Protein AF-A0A356WXP1-F1 (afdb_monomer)

Solvent-accessible surface area (backbone atoms only — not comparable to full-atom values): 8757 Å² total; per-residue (Å²): 135,80,77,77,75,67,49,32,39,35,27,40,38,40,47,76,66,36,45,58,51,37,28,63,45,23,76,71,61,26,50,26,34,27,24,36,74,53,76,85,53,34,61,65,34,44,76,42,59,19,46,60,38,77,50,69,79,74,59,97,43,75,89,72,69,75,75,84,91,39,56,25,36,38,38,48,53,75,55,67,65,74,72,53,23,71,46,32,24,58,39,30,34,51,51,17,62,71,48,47,84,47,90,43,51,44,35,36,58,50,49,53,70,57,48,66,86,72,75,83,90,82,58,75,83,73,44,72,64,33,56,86,43,89,52,43,62,29,6,18,48,14,26,24,37,75,47,32,74,83,47,45,74,43,61,48,80,134

Secondary structure (DSSP, 8-state):
-------EEEEES-SHHHHHHHHHHHTTT-EEEEEES-GGGHHHHHHTTEEEEE--SS-SSGGG------SEEEE-----STHHHHHHHHHHHHHHHHHTTSS-EEEEEEEGGGGTT--S---GGGS---TT-SSHHHHHHHHHHTT-TT-EEEEE--

Foldseek 3Di:
DDPPPQFEEEEEQCPDVNLVVQLVSVVVVHAAEYEDQDPVCQVVCVVSVHHYDHDDPPDPDLVVDDDDAGQEYEHPDDCDDDPSVQCLLVRLLSVLVNCLPHNHAAEYEAAPCLLPPDDDDDDPVSHAQDLPDPRSRSNSSVSNCVRVVRYHYDHDYD

Radius of gyration: 15.98 Å; Cα contacts (8 Å, |Δi|>4): 290; chains: 1; bounding box: 46×32×44 Å

Nearest PDB structures (foldseek):
  3ius-assembly1_A  TM=7.133E-01  e=7.408E-07  Ruegeria pomeroyi DSS-3
  3ius-assembly2_B  TM=6.802E-01  e=1.335E-06  Ruegeria pomeroyi DSS-3
  4lk3-assembly1_E  TM=7.442E-01  e=1.929E-04  Homo sapiens
  4m55-assembly1_D  TM=7.472E-01  e=8.140E-04  Homo sapiens
  4m55-assembly1_E  TM=7.188E-01  e=6.190E-03  Homo sapiens

pLDDT: mean 92.81, std 10.07, range [35.94, 98.69]

Sequence (158 aa):
MNSAKNGSLLIIGCGWLGKKLGQIVAEKNVTVFGTTRTSSNFSELSDHNIKPVKLELPASSLSEIRLPETDSVLISISPGRGDDRSTYPLIMGQLAQVLAERNTQVIMYSSTSVYGNAKGEVTENDATPDPENSNAIVAAEGALRKHVPDAVILRLSG

Structure (mmCIF, N/CA/C/O backbone):
data_AF-A0A356WXP1-F1
#
_entry.id   AF-A0A356WXP1-F1
#
loop_
_atom_site.group_PDB
_atom_site.id
_atom_site.type_symbol
_atom_site.label_atom_id
_atom_site.label_alt_id
_atom_site.label_comp_id
_atom_site.label_asym_id
_atom_site.label_entity_id
_atom_site.label_seq_id
_atom_site.pdbx_PDB_ins_code
_atom_site.Cartn_x
_atom_site.Cartn_y
_atom_site.Cartn_z
_atom_site.occupancy
_atom_site.B_iso_or_equiv
_atom_site.auth_seq_id
_atom_site.auth_comp_id
_atom_site.auth_asym_id
_atom_site.auth_atom_id
_atom_site.pdbx_PDB_model_num
ATOM 1 N N . MET A 1 1 ? -31.808 -14.324 9.445 1.00 35.94 1 MET A N 1
ATOM 2 C CA . MET A 1 1 ? -31.393 -12.982 9.907 1.00 35.94 1 MET A CA 1
ATOM 3 C C . MET A 1 1 ? -29.895 -12.853 9.666 1.00 35.94 1 MET A C 1
ATOM 5 O O . MET A 1 1 ? -29.117 -13.219 10.532 1.00 35.94 1 MET A O 1
ATOM 9 N N . ASN A 1 2 ? -29.484 -12.422 8.471 1.00 37.91 2 ASN A N 1
ATOM 10 C CA . ASN A 1 2 ? -28.081 -12.094 8.217 1.00 37.91 2 ASN A CA 1
ATOM 11 C C . ASN A 1 2 ? -27.896 -10.638 8.621 1.00 37.91 2 ASN A C 1
ATOM 13 O O . ASN A 1 2 ? -28.272 -9.741 7.872 1.00 37.91 2 ASN A O 1
ATOM 17 N N . SER A 1 3 ? -27.374 -10.403 9.823 1.00 44.91 3 SER A N 1
ATOM 18 C CA . SER A 1 3 ? -26.790 -9.100 10.125 1.00 44.91 3 SER A CA 1
ATOM 19 C C . SER A 1 3 ? -25.660 -8.916 9.118 1.00 44.91 3 SER A C 1
ATOM 21 O O . SER A 1 3 ? -24.684 -9.665 9.166 1.00 44.91 3 SER A O 1
ATOM 23 N N . ALA A 1 4 ? -25.829 -8.019 8.143 1.00 55.25 4 ALA A N 1
ATOM 24 C CA . ALA A 1 4 ? -24.762 -7.681 7.214 1.00 55.25 4 ALA A CA 1
ATOM 25 C C . ALA A 1 4 ? -23.562 -7.265 8.067 1.00 55.25 4 ALA A C 1
ATOM 27 O O . ALA A 1 4 ? -23.652 -6.328 8.859 1.00 55.25 4 ALA A O 1
ATOM 28 N N . LYS A 1 5 ? -22.479 -8.039 8.010 1.00 58.53 5 LYS A N 1
ATOM 29 C CA . LYS A 1 5 ? -21.247 -7.702 8.715 1.00 58.53 5 LYS A CA 1
ATOM 30 C C . LYS A 1 5 ? -20.805 -6.356 8.135 1.00 58.53 5 LYS A C 1
ATOM 32 O O . LYS A 1 5 ? -20.519 -6.288 6.941 1.00 58.53 5 LYS A O 1
ATOM 37 N N . ASN A 1 6 ? -20.826 -5.284 8.928 1.00 79.56 6 ASN A N 1
ATOM 38 C CA . ASN A 1 6 ? -20.286 -4.002 8.480 1.00 79.56 6 ASN A CA 1
ATOM 39 C C . ASN A 1 6 ? -18.790 -4.217 8.238 1.00 79.56 6 ASN A C 1
ATOM 41 O O . ASN A 1 6 ? -18.046 -4.456 9.188 1.00 79.56 6 ASN A O 1
ATOM 45 N N . GLY A 1 7 ? -18.381 -4.224 6.969 1.00 93.06 7 GLY A N 1
ATOM 46 C CA . GLY A 1 7 ? -16.996 -4.484 6.589 1.00 93.06 7 GLY A CA 1
ATOM 47 C C . GLY A 1 7 ? -16.047 -3.400 7.099 1.00 93.06 7 GLY A C 1
ATOM 48 O O . GLY A 1 7 ? -16.465 -2.326 7.549 1.00 93.06 7 GLY A O 1
ATOM 49 N N . SER A 1 8 ? -14.752 -3.666 6.984 1.00 97.88 8 SER A N 1
ATOM 50 C CA . SER A 1 8 ? -13.698 -2.716 7.320 1.00 97.88 8 SER A CA 1
ATOM 51 C C . SER A 1 8 ? -12.639 -2.621 6.223 1.00 97.88 8 SER A C 1
ATOM 53 O O . SER A 1 8 ? -12.207 -3.628 5.663 1.00 97.88 8 SER A O 1
ATOM 55 N N . LEU A 1 9 ? -12.222 -1.391 5.922 1.00 98.31 9 LEU A N 1
ATOM 56 C CA . LEU A 1 9 ? -11.229 -1.071 4.901 1.00 98.31 9 LEU A CA 1
ATOM 57 C C . LEU A 1 9 ? -10.111 -0.230 5.514 1.00 98.31 9 LEU A C 1
ATOM 59 O O . LEU A 1 9 ? -10.368 0.825 6.089 1.00 98.31 9 LEU A O 1
ATOM 63 N N . LEU A 1 10 ? -8.866 -0.654 5.331 1.00 98.62 10 LEU A N 1
ATOM 64 C CA . LEU A 1 10 ? -7.690 0.172 5.580 1.00 98.62 10 LEU A CA 1
ATOM 65 C C . LEU A 1 10 ? -7.149 0.721 4.259 1.00 98.62 10 LEU A C 1
ATOM 67 O O . LEU A 1 10 ? -6.811 -0.044 3.364 1.00 98.62 10 LEU A O 1
ATOM 71 N N . ILE A 1 11 ? -7.000 2.037 4.153 1.00 98.50 11 ILE A N 1
ATOM 72 C CA . ILE A 1 11 ? -6.368 2.709 3.015 1.00 98.50 11 ILE A CA 1
ATOM 73 C C . ILE A 1 11 ? -4.964 3.154 3.426 1.00 98.50 11 ILE A C 1
ATOM 75 O O . ILE A 1 11 ? -4.801 4.093 4.208 1.00 98.50 11 ILE A O 1
ATOM 79 N N . ILE A 1 12 ? -3.940 2.497 2.887 1.00 98.06 12 ILE A N 1
ATOM 80 C CA . ILE A 1 12 ? -2.538 2.846 3.116 1.00 98.06 12 ILE A CA 1
ATOM 81 C C . ILE A 1 12 ? -2.113 3.893 2.082 1.00 98.06 12 ILE A C 1
ATOM 83 O O . ILE A 1 12 ? -2.179 3.646 0.882 1.00 98.06 12 ILE A O 1
ATOM 87 N N . GLY A 1 13 ? -1.673 5.066 2.540 1.00 95.12 13 GLY A N 1
ATOM 88 C CA . GLY A 1 13 ? -1.421 6.222 1.680 1.00 95.12 13 GLY A CA 1
ATOM 89 C C . GLY A 1 13 ? -2.720 6.939 1.318 1.00 95.12 13 GLY A C 1
ATOM 90 O O . GLY A 1 13 ? -3.039 7.089 0.140 1.00 95.12 13 GLY A O 1
ATOM 91 N N . CYS A 1 14 ? -3.486 7.377 2.323 1.00 95.75 14 CYS A N 1
ATOM 92 C CA . CYS A 1 14 ? -4.794 8.016 2.147 1.00 95.75 14 CYS A CA 1
ATOM 93 C C . CYS A 1 14 ? -4.667 9.474 1.649 1.00 95.75 14 CYS A C 1
ATOM 95 O O . CYS A 1 14 ? -5.008 10.436 2.334 1.00 95.75 14 CYS A O 1
ATOM 97 N N . GLY A 1 15 ? -4.103 9.636 0.448 1.00 92.06 15 GLY A N 1
ATOM 98 C CA . GLY A 1 15 ? -3.988 10.905 -0.268 1.00 92.06 15 GLY A CA 1
ATOM 99 C C . GLY A 1 15 ? -5.285 11.282 -0.988 1.00 92.06 15 GLY A C 1
ATOM 100 O O . GLY A 1 15 ? -6.375 10.933 -0.554 1.00 92.06 15 GLY A O 1
ATOM 101 N N . TRP A 1 16 ? -5.190 11.988 -2.115 1.00 91.38 16 TRP A N 1
ATOM 102 C CA . TRP A 1 16 ? -6.368 12.472 -2.852 1.00 91.38 16 TRP A CA 1
ATOM 103 C C . TRP A 1 16 ? -7.347 11.356 -3.263 1.00 91.38 16 TRP A C 1
ATOM 105 O O . TRP A 1 16 ? -8.537 11.446 -2.967 1.00 91.38 16 TRP A O 1
ATOM 115 N N . LEU A 1 17 ? -6.848 10.291 -3.904 1.00 91.31 17 LEU A N 1
ATOM 116 C CA . LEU A 1 17 ? -7.682 9.169 -4.352 1.00 91.31 17 LEU A CA 1
ATOM 117 C C . LEU A 1 17 ? -8.221 8.370 -3.161 1.00 91.31 17 LEU A C 1
ATOM 119 O O . LEU A 1 17 ? -9.418 8.100 -3.089 1.00 91.31 17 LEU A O 1
ATOM 123 N N . GLY A 1 18 ? -7.341 8.058 -2.206 1.00 94.31 18 GLY A N 1
ATOM 124 C CA . GLY A 1 18 ? -7.700 7.351 -0.980 1.00 94.31 18 GLY A CA 1
ATOM 125 C C . GLY A 1 18 ? -8.791 8.063 -0.179 1.00 94.31 18 GLY A C 1
ATOM 126 O O . GLY A 1 18 ? -9.742 7.413 0.237 1.00 94.31 18 GLY A O 1
ATOM 127 N N . LYS A 1 19 ? -8.721 9.394 -0.040 1.00 95.56 19 LYS A N 1
ATOM 128 C CA . LYS A 1 19 ? -9.759 10.196 0.630 1.00 95.56 19 LYS A CA 1
ATOM 129 C C . LYS A 1 19 ? -11.102 10.117 -0.085 1.00 95.56 19 LYS A C 1
ATOM 131 O O . LYS A 1 19 ? -12.110 9.835 0.555 1.00 95.56 19 LYS A O 1
ATOM 136 N N . LYS A 1 20 ? -11.118 10.299 -1.412 1.00 95.50 20 LYS A N 1
ATOM 137 C CA . LYS A 1 20 ? -12.354 10.206 -2.206 1.00 95.50 20 LYS A CA 1
ATOM 138 C C . LYS A 1 20 ? -13.009 8.833 -2.091 1.00 95.50 20 LYS A C 1
ATOM 140 O O . LYS A 1 20 ? -14.206 8.753 -1.833 1.00 95.50 20 LYS A O 1
ATOM 145 N N . LEU A 1 21 ? -12.235 7.759 -2.262 1.00 95.69 21 LEU A N 1
ATOM 146 C CA . LEU A 1 21 ? -12.759 6.404 -2.107 1.00 95.69 21 LEU A CA 1
ATOM 147 C C . LEU A 1 21 ? -13.218 6.157 -0.668 1.00 95.69 21 LEU A C 1
ATOM 149 O O . LEU A 1 21 ? -14.312 5.643 -0.458 1.00 95.69 21 LEU A O 1
ATOM 153 N N . GLY A 1 22 ? -12.387 6.516 0.309 1.00 96.94 22 GLY A N 1
ATOM 154 C CA . GLY A 1 22 ? -12.656 6.291 1.722 1.00 96.94 22 GLY A CA 1
ATOM 155 C C . GLY A 1 22 ? -13.958 6.938 2.171 1.00 96.94 22 GLY A C 1
ATOM 156 O O . GLY A 1 22 ? -14.744 6.278 2.840 1.00 96.94 22 GLY A O 1
ATOM 157 N N . GLN A 1 23 ? -14.239 8.163 1.719 1.00 97.12 23 GLN A N 1
ATOM 158 C CA . GLN A 1 23 ? -15.511 8.830 1.985 1.00 97.12 23 GLN A CA 1
ATOM 159 C C . GLN A 1 23 ? -16.701 8.044 1.404 1.00 97.12 23 GLN A C 1
ATOM 161 O O . GLN A 1 23 ? -17.634 7.715 2.133 1.00 97.12 23 GLN A O 1
ATOM 166 N N . ILE A 1 24 ? -16.645 7.678 0.117 1.00 97.00 24 ILE A N 1
ATOM 167 C CA . ILE A 1 24 ? -17.718 6.923 -0.562 1.00 97.00 24 ILE A CA 1
ATOM 168 C C . ILE A 1 24 ? -17.964 5.567 0.119 1.00 97.00 24 ILE A C 1
ATOM 170 O O . ILE A 1 24 ? -19.096 5.091 0.208 1.00 97.00 24 ILE A O 1
ATOM 174 N N . VAL A 1 25 ? -16.899 4.911 0.582 1.00 96.38 25 VAL A N 1
ATOM 175 C CA . VAL A 1 25 ? -16.984 3.624 1.280 1.00 96.38 25 VAL A CA 1
ATOM 176 C C . VAL A 1 25 ? -17.549 3.803 2.692 1.00 96.38 25 VAL A C 1
ATOM 178 O O . VAL A 1 25 ? -18.406 3.018 3.099 1.00 96.38 25 VAL A O 1
ATOM 181 N N . ALA A 1 26 ? -17.143 4.847 3.417 1.00 96.06 26 ALA A N 1
ATOM 182 C CA . ALA A 1 26 ? -17.664 5.155 4.748 1.00 96.06 26 ALA A CA 1
ATOM 183 C C . ALA A 1 26 ? -19.177 5.440 4.726 1.00 96.06 26 ALA A C 1
ATOM 185 O O . ALA A 1 26 ? -19.907 4.954 5.591 1.00 96.06 26 ALA A O 1
ATOM 186 N N . GLU A 1 27 ? -19.678 6.122 3.689 1.00 95.00 27 GLU A N 1
ATOM 187 C CA . GLU A 1 27 ? -21.116 6.367 3.467 1.00 95.00 27 GLU A CA 1
ATOM 188 C C . GLU A 1 27 ? -21.940 5.071 3.322 1.00 95.00 27 GLU A C 1
ATOM 190 O O . GLU A 1 27 ? -23.150 5.065 3.545 1.00 95.00 27 GLU A O 1
ATOM 195 N N . LYS A 1 28 ? -21.294 3.939 3.006 1.00 94.31 28 LYS A N 1
ATOM 196 C CA . LYS A 1 28 ? -21.920 2.607 2.944 1.00 94.31 28 LYS A CA 1
ATOM 197 C C . LYS A 1 28 ? -21.887 1.856 4.284 1.00 94.31 28 LYS A C 1
ATOM 199 O O . LYS A 1 28 ? -22.085 0.643 4.296 1.00 94.31 28 LYS A O 1
ATOM 204 N N . ASN A 1 29 ? -21.654 2.549 5.403 1.00 93.50 29 ASN A N 1
ATOM 205 C CA . ASN A 1 29 ? -21.524 1.982 6.755 1.00 93.50 29 ASN A CA 1
ATOM 206 C C . ASN A 1 29 ? -20.349 0.996 6.927 1.00 93.50 29 ASN A C 1
ATOM 208 O O . ASN A 1 29 ? -20.360 0.152 7.826 1.00 93.50 29 ASN A O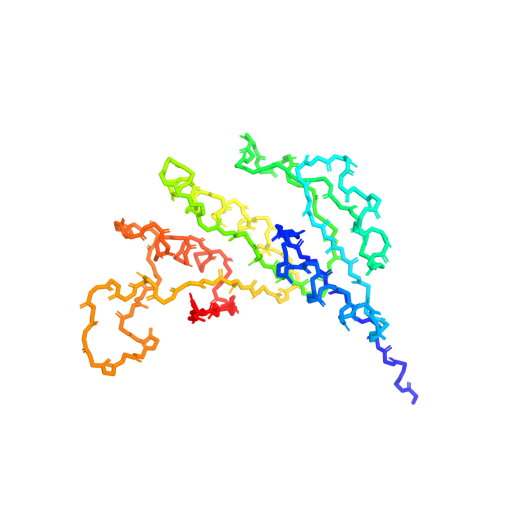 1
ATOM 212 N N . VAL A 1 30 ? -19.320 1.101 6.083 1.00 96.56 30 VAL A N 1
ATOM 213 C CA . VAL A 1 30 ? -18.050 0.373 6.232 1.00 96.56 30 VAL A CA 1
ATOM 214 C C . VAL A 1 30 ? -17.131 1.186 7.142 1.00 96.56 30 VAL A C 1
ATOM 216 O O . VAL A 1 30 ? -17.017 2.401 6.995 1.00 96.56 30 VAL A O 1
ATOM 219 N N . THR A 1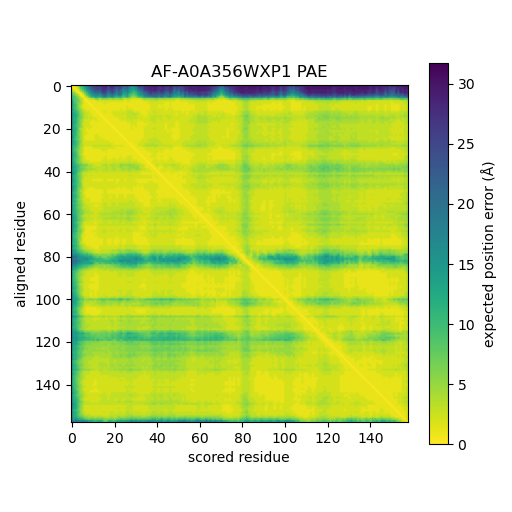 31 ? -16.439 0.535 8.078 1.00 98.06 31 THR A N 1
ATOM 220 C CA . THR A 1 31 ? -15.430 1.232 8.889 1.00 98.06 31 THR A CA 1
ATOM 221 C C . THR A 1 31 ? -14.180 1.471 8.050 1.00 98.06 31 THR A C 1
ATOM 223 O O . THR A 1 31 ? -13.506 0.515 7.675 1.00 98.06 31 THR A O 1
ATOM 226 N N . VAL A 1 32 ? -13.840 2.734 7.792 1.00 98.50 32 VAL A N 1
ATOM 227 C CA . VAL A 1 32 ? -12.653 3.085 7.003 1.00 98.50 32 VAL A CA 1
ATOM 228 C C . VAL A 1 32 ? -11.555 3.638 7.901 1.00 98.50 32 VAL A C 1
ATOM 230 O O . VAL A 1 32 ? -11.783 4.552 8.692 1.00 98.50 32 VAL A O 1
ATOM 233 N N . PHE A 1 33 ? -10.352 3.096 7.754 1.00 98.69 33 PHE A N 1
ATOM 234 C CA . PHE A 1 33 ? -9.115 3.632 8.308 1.00 98.69 33 PHE A CA 1
ATOM 235 C C . PHE A 1 33 ? -8.258 4.194 7.175 1.00 98.69 33 PHE A C 1
ATOM 237 O O . PHE A 1 33 ? -8.222 3.626 6.086 1.00 98.69 33 PHE A O 1
ATOM 244 N N . GLY A 1 34 ? -7.544 5.289 7.416 1.00 98.31 34 GLY A N 1
ATOM 245 C CA . GLY A 1 34 ? -6.690 5.923 6.412 1.00 98.31 34 GLY A CA 1
ATOM 246 C C . GLY A 1 34 ? -5.341 6.304 6.993 1.00 98.31 34 GLY A C 1
ATOM 247 O O . GLY A 1 34 ? -5.286 6.971 8.026 1.00 98.31 34 GLY A O 1
ATOM 248 N N . THR A 1 35 ? -4.250 5.903 6.339 1.00 98.25 35 THR A N 1
ATOM 249 C CA . THR A 1 35 ? -2.906 6.228 6.820 1.00 98.25 35 THR A CA 1
ATOM 250 C C . THR A 1 35 ? -2.393 7.560 6.273 1.00 98.25 35 THR A C 1
ATOM 252 O O . THR A 1 35 ? -2.625 7.908 5.112 1.00 98.25 35 THR A O 1
ATOM 255 N N . THR A 1 36 ? -1.674 8.308 7.111 1.00 96.12 36 THR A N 1
ATOM 256 C CA . THR A 1 36 ? -0.991 9.565 6.764 1.00 96.12 36 THR A CA 1
ATOM 257 C C . THR A 1 36 ? 0.314 9.699 7.554 1.00 96.12 36 THR A C 1
ATOM 259 O O . THR A 1 36 ? 0.443 9.153 8.650 1.00 96.12 36 THR A O 1
ATOM 262 N N . ARG A 1 37 ? 1.280 10.456 7.022 1.00 93.62 37 ARG A N 1
ATOM 263 C CA . ARG A 1 37 ? 2.585 10.691 7.672 1.00 93.62 37 ARG A CA 1
ATOM 264 C C . ARG A 1 37 ? 2.486 11.648 8.859 1.00 93.62 37 ARG A C 1
ATOM 266 O O . ARG A 1 37 ? 3.170 11.482 9.866 1.00 93.62 37 ARG A O 1
ATOM 273 N N . THR A 1 38 ? 1.624 12.656 8.752 1.00 92.31 38 THR A N 1
ATOM 274 C CA . THR A 1 38 ? 1.528 13.742 9.731 1.00 92.31 38 THR A CA 1
ATOM 275 C C . THR A 1 38 ? 0.181 13.743 10.437 1.00 92.31 38 THR A C 1
ATOM 277 O O . THR A 1 38 ? -0.875 13.589 9.819 1.00 92.31 38 THR A O 1
ATOM 280 N N . SER A 1 39 ? 0.219 13.983 11.748 1.00 93.94 39 SER A N 1
ATOM 281 C CA . SER A 1 39 ? -0.984 14.121 12.574 1.00 93.94 39 SER A CA 1
ATOM 282 C C . SER A 1 39 ? -1.818 15.351 12.207 1.00 93.94 39 SER A C 1
ATOM 284 O O . SER A 1 39 ? -3.009 15.378 12.484 1.00 93.94 39 SER A O 1
ATOM 286 N N . SER A 1 40 ? -1.230 16.344 11.529 1.00 93.56 40 SER A N 1
ATOM 287 C CA . SER A 1 40 ? -1.948 17.521 11.020 1.00 93.56 40 SER A CA 1
ATOM 288 C C . SER A 1 40 ? -3.077 17.171 10.045 1.00 93.56 40 SER A C 1
ATOM 290 O O . SER A 1 40 ? -4.032 17.925 9.938 1.00 93.56 40 SER A O 1
ATOM 292 N N . ASN A 1 41 ? -2.990 16.029 9.353 1.00 92.88 41 ASN A N 1
ATOM 293 C CA . ASN A 1 41 ? -4.005 15.593 8.387 1.00 92.88 41 ASN A CA 1
ATOM 294 C C . ASN A 1 41 ? -5.131 14.772 9.040 1.00 92.88 41 ASN A C 1
ATOM 296 O O . ASN A 1 41 ? -6.022 14.285 8.350 1.00 92.88 41 ASN A O 1
ATOM 300 N N . PHE A 1 42 ? -5.085 14.555 10.360 1.00 97.00 42 PHE A N 1
ATOM 301 C CA . PHE A 1 42 ? -6.057 13.702 11.046 1.00 97.00 42 PHE A CA 1
ATOM 302 C C . PHE A 1 42 ? -7.462 14.303 11.039 1.00 97.00 42 PHE A C 1
ATOM 304 O O . PHE A 1 42 ? -8.425 13.552 10.887 1.00 97.00 42 PHE A O 1
ATOM 311 N N . SER A 1 43 ? -7.579 15.627 11.188 1.00 96.44 43 SER A N 1
ATOM 312 C CA . SER A 1 43 ? -8.871 16.316 11.123 1.00 96.44 43 SER A CA 1
ATOM 313 C C . SER A 1 43 ? -9.502 16.142 9.747 1.00 96.44 43 SER A C 1
ATOM 315 O O . SER A 1 43 ? -10.620 15.659 9.665 1.00 96.44 43 SER A O 1
ATOM 317 N N . GLU A 1 44 ? -8.736 16.383 8.678 1.00 95.12 44 GLU A N 1
ATOM 318 C CA . GLU A 1 44 ? -9.215 16.222 7.300 1.00 95.12 44 GLU A CA 1
ATOM 319 C C . GLU A 1 44 ? -9.728 14.797 7.034 1.00 95.12 44 GLU A C 1
ATOM 321 O O . GLU A 1 44 ? -10.794 14.615 6.457 1.00 95.12 44 GLU A O 1
ATOM 326 N N . LEU A 1 45 ? -9.003 13.762 7.476 1.00 97.19 45 LEU A N 1
ATOM 327 C CA . LEU A 1 45 ? -9.479 12.381 7.342 1.00 97.19 45 LEU A CA 1
ATOM 328 C C . LEU A 1 45 ? -10.763 12.137 8.146 1.00 97.19 45 LEU A C 1
ATOM 330 O O . LEU A 1 45 ? -11.700 11.519 7.639 1.00 97.19 45 LEU A O 1
ATOM 334 N N . SER A 1 46 ? -10.824 12.652 9.373 1.00 96.94 46 SER A N 1
ATOM 335 C CA . SER A 1 46 ? -11.992 12.487 10.243 1.00 96.94 46 SER A CA 1
ATOM 336 C C . SER A 1 46 ? -13.233 13.181 9.673 1.00 96.94 46 SER A C 1
ATOM 338 O O . SER A 1 46 ? -14.319 12.613 9.757 1.00 96.94 46 SER A O 1
ATOM 340 N N . ASP A 1 47 ? -13.070 14.335 9.020 1.00 96.12 47 ASP A N 1
ATOM 341 C CA . ASP A 1 47 ? -14.145 15.064 8.330 1.00 96.12 47 ASP A CA 1
ATOM 342 C C . ASP A 1 47 ? -14.760 14.236 7.184 1.00 96.12 47 ASP A C 1
ATOM 344 O O . ASP A 1 47 ? -15.941 14.373 6.867 1.00 96.12 47 ASP A O 1
ATOM 348 N N . HIS A 1 48 ? -13.985 13.316 6.600 1.00 95.88 48 HIS A N 1
ATOM 349 C CA . HIS A 1 48 ? -14.445 12.347 5.601 1.00 95.88 48 HIS A CA 1
ATOM 350 C C . HIS A 1 48 ? -14.960 11.027 6.207 1.00 95.88 48 HIS A C 1
ATOM 352 O O . HIS A 1 48 ? -15.154 10.056 5.475 1.00 95.88 48 HIS A O 1
ATOM 358 N N . ASN A 1 49 ? -15.181 10.962 7.525 1.00 97.06 49 ASN A N 1
ATOM 359 C CA . ASN A 1 49 ? -15.516 9.740 8.271 1.00 97.06 49 ASN A CA 1
ATOM 360 C C . ASN A 1 49 ? -14.450 8.629 8.159 1.00 97.06 49 ASN A C 1
ATOM 362 O O . ASN A 1 49 ? -14.752 7.441 8.298 1.00 97.06 49 ASN A O 1
ATOM 366 N N . ILE A 1 50 ? -13.189 9.006 7.930 1.00 98.31 50 ILE A N 1
ATOM 367 C CA . ILE A 1 50 ? -12.048 8.090 7.851 1.00 98.31 50 ILE A CA 1
ATOM 368 C C . ILE A 1 50 ? -11.263 8.169 9.161 1.00 98.31 50 ILE A C 1
ATOM 370 O O . ILE A 1 50 ? -10.769 9.226 9.545 1.00 98.31 50 ILE A O 1
ATOM 374 N N . LYS A 1 51 ? -11.085 7.032 9.836 1.00 98.44 51 LYS A N 1
ATOM 375 C CA . LYS A 1 51 ? -10.297 6.943 11.071 1.00 98.44 51 LYS A CA 1
ATOM 376 C C . LYS A 1 51 ? -8.803 7.091 10.747 1.00 98.44 51 LYS A C 1
ATOM 378 O O . LYS A 1 51 ? -8.249 6.220 10.068 1.00 98.44 51 LYS A O 1
ATOM 383 N N . PRO A 1 52 ? -8.126 8.156 11.203 1.00 98.12 52 PRO A N 1
ATOM 384 C CA . PRO A 1 52 ? -6.742 8.397 10.828 1.00 98.12 52 PRO A CA 1
ATOM 385 C C . PRO A 1 52 ? -5.781 7.439 11.541 1.00 98.12 52 PRO A C 1
ATOM 387 O O . PRO A 1 52 ? -5.936 7.134 12.723 1.00 98.12 52 PRO A O 1
ATOM 390 N N . VAL A 1 53 ? -4.749 6.998 10.823 1.00 98.19 53 VAL A N 1
ATOM 391 C CA . VAL A 1 53 ? -3.655 6.165 11.337 1.00 98.19 53 VAL A CA 1
ATOM 392 C C . VAL A 1 53 ? -2.331 6.819 10.949 1.00 98.19 53 VAL A C 1
ATOM 394 O O . VAL A 1 53 ? -2.105 7.134 9.780 1.00 98.19 53 VAL A O 1
ATOM 397 N N . LYS A 1 54 ? -1.430 7.043 11.910 1.00 97.19 54 LYS A N 1
ATOM 398 C CA . LYS A 1 54 ? -0.091 7.546 11.582 1.00 97.19 54 LYS A CA 1
ATOM 399 C C . LYS A 1 54 ? 0.742 6.403 11.009 1.00 97.19 54 LYS A C 1
ATOM 401 O O . LYS A 1 54 ? 0.843 5.354 11.636 1.00 97.19 54 LYS A O 1
ATOM 406 N N . LEU A 1 55 ? 1.341 6.618 9.844 1.00 97.00 55 LEU A N 1
ATOM 407 C CA . LEU A 1 55 ? 2.265 5.671 9.232 1.00 97.00 55 LEU A CA 1
ATOM 408 C C . LEU A 1 55 ? 3.328 6.422 8.440 1.00 97.00 55 LEU A C 1
ATOM 410 O O . LEU A 1 55 ? 3.008 7.279 7.615 1.00 97.00 55 LEU A O 1
ATOM 414 N N . GLU A 1 56 ? 4.579 6.055 8.670 1.00 94.88 56 GLU A N 1
ATOM 415 C CA . GLU A 1 56 ? 5.730 6.555 7.934 1.00 94.88 56 GLU A CA 1
ATOM 416 C C . GLU A 1 56 ? 6.444 5.376 7.276 1.00 94.88 56 GLU A C 1
ATOM 418 O O . GLU A 1 56 ? 6.614 4.323 7.888 1.00 94.88 56 GLU A O 1
ATOM 423 N N . LEU A 1 57 ? 6.756 5.533 5.990 1.00 94.31 57 LEU A N 1
ATOM 424 C CA . LEU A 1 57 ? 7.354 4.512 5.140 1.00 94.31 57 LEU A CA 1
ATOM 425 C C . LEU A 1 57 ? 8.421 5.175 4.250 1.00 94.31 57 LEU A C 1
ATOM 427 O O . LEU A 1 57 ? 8.190 6.307 3.812 1.00 94.31 57 LEU A O 1
ATOM 431 N N . PRO A 1 58 ? 9.531 4.485 3.934 1.00 95.12 58 PRO A N 1
ATOM 432 C CA . PRO A 1 58 ? 9.902 3.162 4.447 1.00 95.12 58 PRO A CA 1
ATOM 433 C C . PRO A 1 58 ? 10.164 3.195 5.961 1.00 95.12 58 PRO A C 1
ATOM 435 O O . PRO A 1 58 ? 10.655 4.186 6.494 1.00 95.12 58 PRO A O 1
ATOM 438 N N . ALA A 1 59 ? 9.786 2.126 6.660 1.00 95.75 59 ALA A N 1
ATOM 439 C CA . ALA A 1 59 ? 10.028 2.006 8.097 1.00 95.75 59 ALA A CA 1
ATOM 440 C C . ALA A 1 59 ? 11.472 1.548 8.352 1.00 95.75 59 ALA A C 1
ATOM 442 O O . ALA A 1 59 ? 12.034 0.809 7.538 1.00 95.75 59 ALA A O 1
ATOM 443 N N . SER A 1 60 ? 12.060 1.917 9.494 1.00 95.81 60 SER A N 1
ATOM 444 C CA . SER A 1 60 ? 13.403 1.425 9.857 1.00 95.81 60 SER A CA 1
ATOM 445 C C . SER A 1 60 ? 13.371 -0.059 10.234 1.00 95.81 60 SER A C 1
ATOM 447 O O . SE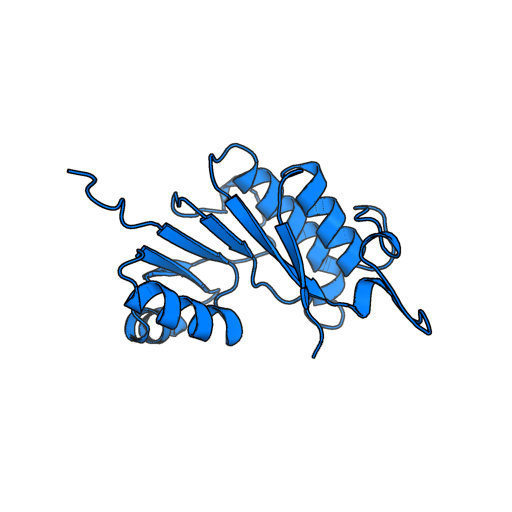R A 1 60 ? 14.337 -0.789 10.026 1.00 95.81 60 SER A O 1
ATOM 449 N N . SER A 1 61 ? 12.231 -0.518 10.758 1.00 95.94 61 SER 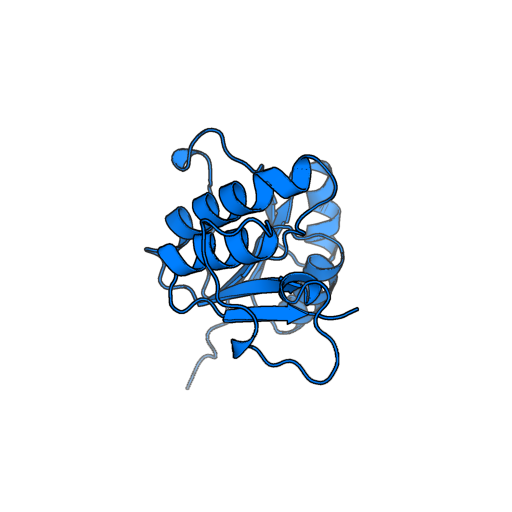A N 1
ATOM 450 C CA . SER A 1 61 ? 11.950 -1.915 11.080 1.00 95.94 61 SER A CA 1
ATOM 451 C C . SER A 1 61 ? 10.488 -2.251 10.789 1.00 95.94 61 SER A C 1
ATOM 453 O O . SER A 1 61 ? 9.595 -1.433 11.012 1.00 95.94 61 SER A O 1
ATOM 455 N N . LEU A 1 62 ? 10.209 -3.495 10.383 1.00 95.00 62 LEU A N 1
ATOM 456 C CA . LEU A 1 62 ? 8.832 -3.996 10.242 1.00 95.00 62 LEU A CA 1
ATOM 457 C C . LEU A 1 62 ? 8.050 -3.894 11.556 1.00 95.00 62 LEU A C 1
ATOM 459 O O . LEU A 1 62 ? 6.844 -3.661 11.557 1.00 95.00 62 LEU A O 1
ATOM 463 N N . SER A 1 63 ? 8.749 -3.993 12.689 1.00 94.62 63 SER A N 1
ATOM 464 C CA . SER A 1 63 ? 8.159 -3.839 14.013 1.00 94.62 63 SER A CA 1
ATOM 465 C C . SER A 1 63 ? 7.719 -2.409 14.328 1.00 94.62 63 SER A C 1
ATOM 467 O O . SER A 1 63 ? 7.174 -2.213 15.405 1.00 94.62 63 SER A O 1
ATOM 469 N N . GLU A 1 64 ? 7.930 -1.413 13.470 1.00 94.62 64 GLU A N 1
ATOM 470 C CA . GLU A 1 64 ? 7.383 -0.054 13.636 1.00 94.62 64 GLU A CA 1
ATOM 471 C C . GLU A 1 64 ? 6.041 0.115 12.917 1.00 94.62 64 GLU A C 1
ATOM 473 O O . GLU A 1 64 ? 5.257 1.008 13.240 1.00 94.62 64 GLU A O 1
ATOM 478 N N . ILE A 1 65 ? 5.730 -0.782 11.979 1.00 96.44 65 ILE A N 1
ATOM 479 C CA . ILE A 1 65 ? 4.488 -0.742 11.221 1.00 96.44 65 ILE A CA 1
ATOM 480 C C . ILE A 1 65 ? 3.360 -1.250 12.129 1.00 96.44 65 ILE A C 1
ATOM 482 O O . ILE A 1 65 ? 3.340 -2.398 12.582 1.00 96.44 65 ILE A O 1
ATOM 486 N N . ARG A 1 66 ? 2.417 -0.361 12.448 1.00 94.69 66 ARG A N 1
ATOM 487 C CA . ARG A 1 66 ? 1.225 -0.653 13.255 1.00 94.69 66 ARG A CA 1
ATOM 488 C C . ARG A 1 66 ? -0.010 -0.301 12.449 1.00 94.69 66 ARG A C 1
ATOM 490 O O . ARG A 1 66 ? -0.316 0.871 12.252 1.00 94.69 66 ARG A O 1
ATOM 497 N N . LEU A 1 67 ? -0.707 -1.327 11.977 1.00 97.00 67 LEU A N 1
ATOM 498 C CA . LEU A 1 67 ? -1.908 -1.189 11.161 1.00 97.00 67 LEU A CA 1
ATOM 499 C C . LEU A 1 67 ? -3.088 -1.857 11.874 1.00 97.00 67 LEU A C 1
ATOM 501 O O . LEU A 1 67 ? -2.896 -2.951 12.415 1.00 97.00 67 LEU A O 1
ATOM 505 N N . PRO A 1 68 ? -4.288 -1.251 11.860 1.00 96.81 68 PRO A N 1
ATOM 506 C CA . PRO A 1 68 ? -5.485 -1.896 12.388 1.00 96.81 68 PRO A CA 1
ATOM 507 C C . PRO A 1 68 ? -5.772 -3.200 11.634 1.00 96.81 68 PRO A C 1
ATOM 509 O O . PRO A 1 68 ? -5.379 -3.354 10.476 1.00 96.81 68 PRO A O 1
ATOM 512 N N . GLU A 1 69 ? -6.451 -4.133 12.295 1.00 95.31 69 GLU A N 1
ATOM 513 C CA . GLU A 1 69 ? -7.000 -5.322 11.641 1.00 95.31 69 GLU A CA 1
ATOM 514 C C . GLU A 1 69 ? -8.262 -4.938 10.866 1.00 95.31 69 GLU A C 1
ATOM 516 O O . GLU A 1 69 ? -9.151 -4.276 11.411 1.00 95.31 69 GLU A O 1
ATOM 521 N N . THR A 1 70 ? -8.327 -5.325 9.591 1.00 97.31 70 THR A N 1
ATOM 522 C CA . THR A 1 70 ? -9.432 -4.993 8.682 1.00 97.31 70 THR A CA 1
ATOM 523 C C . THR A 1 70 ? -9.717 -6.135 7.710 1.00 97.31 70 THR A C 1
ATOM 525 O O . THR A 1 70 ? -8.824 -6.911 7.378 1.00 97.31 70 THR A O 1
ATOM 528 N N . ASP A 1 71 ? -10.948 -6.222 7.199 1.00 97.38 71 ASP A N 1
ATOM 529 C CA . ASP A 1 71 ? -11.343 -7.251 6.224 1.00 97.38 71 ASP A CA 1
ATOM 530 C C . ASP A 1 71 ? -10.681 -7.020 4.847 1.00 97.38 71 ASP A C 1
ATOM 532 O O . ASP A 1 71 ? -10.475 -7.957 4.075 1.00 97.38 71 ASP A O 1
ATOM 536 N N . SER A 1 72 ? -10.344 -5.769 4.515 1.00 97.62 72 SER A N 1
ATOM 537 C CA . SER A 1 72 ? -9.617 -5.429 3.286 1.00 97.62 72 SER A CA 1
ATOM 538 C C . SER A 1 72 ? -8.605 -4.307 3.494 1.00 97.62 72 SER A C 1
ATOM 540 O O . SER A 1 72 ? -8.776 -3.435 4.353 1.00 97.62 72 SER A O 1
ATOM 542 N N . VAL A 1 73 ? -7.564 -4.306 2.664 1.00 98.50 73 VAL A N 1
ATOM 543 C CA . VAL A 1 73 ? -6.525 -3.278 2.608 1.00 98.50 73 VAL A CA 1
ATOM 544 C C . VAL A 1 73 ? -6.393 -2.781 1.178 1.00 98.50 73 VAL A C 1
ATOM 546 O O . VAL A 1 73 ? -6.181 -3.559 0.254 1.00 98.50 73 VAL A O 1
ATOM 549 N N . LEU A 1 74 ? -6.455 -1.467 1.006 1.00 98.44 74 LEU A N 1
ATOM 550 C CA . LEU A 1 74 ? -6.098 -0.790 -0.226 1.00 98.44 74 LEU A CA 1
ATOM 551 C C . LEU A 1 74 ? -4.763 -0.068 -0.049 1.00 98.44 74 LEU A C 1
ATOM 553 O O . LEU A 1 74 ? -4.662 0.904 0.700 1.00 98.44 74 LEU A O 1
ATOM 557 N N . ILE A 1 75 ? -3.751 -0.492 -0.792 1.00 98.12 75 ILE A N 1
ATOM 558 C CA . ILE A 1 75 ? -2.481 0.211 -0.914 1.00 98.12 75 ILE A CA 1
ATOM 559 C C . ILE A 1 75 ? -2.628 1.269 -2.013 1.00 98.12 75 ILE A C 1
ATOM 561 O O . ILE A 1 75 ? -2.581 0.974 -3.205 1.00 98.12 75 ILE A O 1
ATOM 565 N N . SER A 1 76 ? -2.815 2.518 -1.587 1.00 95.62 76 SER A N 1
ATOM 566 C CA . SER A 1 76 ? -2.976 3.713 -2.425 1.00 95.62 76 SER A CA 1
ATOM 567 C C . SER A 1 76 ? -1.729 4.617 -2.387 1.00 95.62 76 SER A C 1
ATOM 569 O O . SER A 1 76 ? -1.818 5.830 -2.602 1.00 95.62 76 SER A O 1
ATOM 571 N N . ILE A 1 77 ? -0.554 4.049 -2.102 1.00 93.19 77 ILE A N 1
ATOM 572 C CA . ILE A 1 77 ? 0.722 4.774 -2.130 1.00 93.19 77 ILE A CA 1
ATOM 573 C C . ILE A 1 77 ? 1.164 4.948 -3.586 1.00 93.19 77 ILE A C 1
ATOM 575 O O . ILE A 1 77 ? 1.334 3.969 -4.312 1.00 93.19 77 ILE A O 1
ATOM 579 N N . SER A 1 78 ? 1.404 6.192 -4.002 1.00 88.06 78 SER A N 1
ATOM 580 C CA . SER A 1 78 ? 1.974 6.483 -5.319 1.00 88.06 78 SER A CA 1
ATOM 581 C C . SER A 1 78 ? 3.455 6.093 -5.389 1.00 88.06 78 SER A C 1
ATOM 583 O O . SER A 1 78 ? 4.162 6.324 -4.408 1.00 88.06 78 SER A O 1
ATOM 585 N N . PRO A 1 79 ? 3.969 5.671 -6.556 1.00 85.62 79 PRO A N 1
ATOM 586 C CA . PRO A 1 79 ? 5.390 5.384 -6.754 1.00 85.62 79 PRO A CA 1
ATOM 587 C C . PRO A 1 79 ? 6.319 6.601 -6.623 1.00 85.62 79 PRO A C 1
ATOM 589 O O . PRO A 1 79 ? 7.518 6.448 -6.790 1.00 85.62 79 PRO A O 1
ATOM 592 N N . GLY A 1 80 ? 5.810 7.809 -6.355 1.00 81.25 80 GLY A N 1
ATOM 593 C CA . GLY A 1 80 ? 6.639 9.010 -6.243 1.00 81.25 80 GLY A CA 1
ATOM 594 C C . GLY A 1 80 ? 7.342 9.382 -7.557 1.00 81.25 80 GLY A C 1
ATOM 595 O O . GLY A 1 80 ? 6.998 8.903 -8.642 1.00 81.25 80 GLY A O 1
ATOM 596 N N . ARG A 1 81 ? 8.319 10.290 -7.472 1.00 72.50 81 ARG A N 1
ATOM 597 C CA . ARG A 1 81 ? 9.183 10.713 -8.589 1.00 72.50 81 ARG A CA 1
ATOM 598 C C . ARG A 1 81 ? 10.632 10.770 -8.104 1.00 72.50 81 ARG A C 1
ATOM 600 O O . ARG A 1 81 ? 10.860 11.025 -6.930 1.00 72.50 81 ARG A O 1
ATOM 607 N N . GLY A 1 82 ? 11.597 10.578 -9.005 1.00 74.19 82 GLY A N 1
ATOM 608 C CA . GLY A 1 82 ? 13.021 10.625 -8.647 1.00 74.19 82 GLY A CA 1
ATOM 609 C C . GLY A 1 82 ? 13.391 9.564 -7.607 1.00 74.19 82 GLY A C 1
ATOM 610 O O . GLY A 1 82 ? 12.984 8.410 -7.748 1.00 74.19 82 GLY A O 1
ATOM 611 N N . ASP A 1 83 ? 14.119 9.968 -6.565 1.00 68.00 83 ASP A N 1
ATOM 612 C CA . ASP A 1 83 ? 14.631 9.076 -5.516 1.00 68.00 83 ASP A CA 1
ATOM 613 C C . ASP A 1 83 ? 13.516 8.338 -4.765 1.00 68.00 83 ASP A C 1
ATOM 615 O O . ASP A 1 83 ? 13.656 7.142 -4.501 1.00 68.00 83 ASP A O 1
ATOM 619 N N . ASP A 1 84 ? 12.361 8.978 -4.542 1.00 74.06 84 ASP A N 1
ATOM 620 C CA . ASP A 1 84 ? 11.190 8.338 -3.924 1.00 74.06 84 ASP A CA 1
ATOM 621 C C . ASP A 1 84 ? 10.771 7.070 -4.687 1.00 74.06 84 ASP A C 1
ATOM 623 O O . ASP A 1 84 ? 10.365 6.074 -4.085 1.00 74.06 84 ASP A O 1
ATOM 627 N N . ARG A 1 85 ? 10.937 7.065 -6.018 1.00 85.38 85 ARG A N 1
ATOM 628 C CA . ARG A 1 85 ? 10.559 5.935 -6.876 1.00 85.38 85 ARG A CA 1
ATOM 629 C C . ARG A 1 85 ? 11.451 4.719 -6.689 1.00 85.38 85 ARG A C 1
ATOM 631 O O . ARG A 1 85 ? 10.964 3.600 -6.816 1.00 85.38 85 ARG A O 1
ATOM 638 N N . SER A 1 86 ? 12.720 4.922 -6.343 1.00 86.56 86 SER A N 1
ATOM 639 C CA . SER A 1 86 ? 13.649 3.823 -6.050 1.00 86.56 86 SER A CA 1
ATOM 640 C C . SER A 1 86 ? 13.299 3.087 -4.753 1.00 86.56 86 SER A C 1
ATOM 642 O O . SER A 1 86 ? 13.528 1.887 -4.637 1.00 86.56 86 SER A O 1
ATOM 644 N N . THR A 1 87 ? 12.667 3.781 -3.802 1.00 92.75 87 THR A N 1
ATOM 645 C CA . THR A 1 87 ? 12.249 3.198 -2.517 1.00 92.75 87 THR A CA 1
ATOM 646 C C . THR A 1 87 ? 10.910 2.464 -2.593 1.00 92.75 87 THR A C 1
ATOM 648 O O . THR A 1 87 ? 10.552 1.721 -1.680 1.00 92.75 87 THR A O 1
ATOM 651 N N . TYR A 1 88 ? 10.162 2.626 -3.687 1.00 95.50 88 TYR A N 1
ATOM 652 C CA . TYR A 1 88 ? 8.816 2.078 -3.821 1.00 95.50 88 TYR A CA 1
ATOM 653 C C . TYR A 1 88 ? 8.745 0.540 -3.695 1.00 95.50 88 TYR A C 1
ATOM 655 O O . TYR A 1 88 ? 7.882 0.063 -2.950 1.00 95.50 88 TYR A O 1
ATOM 663 N N . PRO A 1 89 ? 9.657 -0.254 -4.303 1.00 96.75 89 PRO A N 1
ATOM 664 C CA . PRO A 1 89 ? 9.692 -1.702 -4.087 1.00 96.75 89 PRO A CA 1
ATOM 665 C C . PRO A 1 89 ? 9.951 -2.094 -2.632 1.00 96.75 89 PRO A C 1
ATOM 667 O O . PRO A 1 89 ? 9.307 -3.007 -2.119 1.00 96.75 89 PRO A O 1
ATOM 670 N N . LEU A 1 90 ? 10.844 -1.371 -1.944 1.00 96.81 90 LEU A N 1
ATOM 671 C CA . LEU A 1 90 ? 11.126 -1.593 -0.525 1.00 96.81 90 LEU A CA 1
ATOM 672 C C . LEU A 1 90 ? 9.866 -1.370 0.320 1.00 96.81 90 LEU A C 1
ATOM 674 O O . LEU A 1 90 ? 9.526 -2.214 1.146 1.00 96.81 90 LEU A O 1
ATOM 678 N N . ILE A 1 91 ? 9.148 -0.270 0.079 1.00 97.00 91 ILE A N 1
ATOM 679 C CA . ILE A 1 91 ? 7.898 0.043 0.783 1.00 97.00 91 ILE A CA 1
ATOM 680 C C . ILE A 1 91 ? 6.862 -1.070 0.571 1.00 97.00 91 ILE A C 1
ATOM 682 O O . ILE A 1 91 ? 6.264 -1.537 1.543 1.00 97.00 91 ILE A O 1
ATOM 686 N N . MET A 1 92 ? 6.666 -1.529 -0.672 1.00 98.06 92 MET A N 1
ATOM 687 C CA . MET A 1 92 ? 5.733 -2.628 -0.950 1.00 98.06 92 MET A CA 1
ATOM 688 C C . MET A 1 92 ? 6.159 -3.925 -0.271 1.00 98.06 92 MET A C 1
ATOM 690 O O . MET A 1 92 ? 5.319 -4.582 0.331 1.00 98.06 92 MET A O 1
ATOM 694 N N . GLY A 1 93 ? 7.449 -4.267 -0.292 1.00 98.19 93 GLY A N 1
ATOM 695 C CA . GLY A 1 93 ? 7.966 -5.457 0.383 1.00 98.19 93 GLY A CA 1
ATOM 696 C C . GLY A 1 93 ? 7.778 -5.421 1.904 1.00 98.19 93 GLY A C 1
ATOM 697 O O . GLY A 1 93 ? 7.479 -6.452 2.507 1.00 98.19 93 GLY A O 1
ATOM 698 N N . GLN A 1 94 ? 7.908 -4.249 2.537 1.00 98.00 94 GLN A N 1
ATOM 699 C CA . GLN A 1 94 ? 7.638 -4.087 3.970 1.00 98.00 94 GLN A CA 1
ATOM 700 C C . GLN A 1 94 ? 6.154 -4.278 4.294 1.00 98.00 94 GLN A C 1
ATOM 702 O O . GLN A 1 94 ? 5.809 -5.003 5.227 1.00 98.00 94 GLN A O 1
ATOM 707 N N . LEU A 1 95 ? 5.270 -3.661 3.505 1.00 98.06 95 LEU A N 1
ATOM 708 C CA . LEU A 1 95 ? 3.826 -3.828 3.665 1.00 98.06 95 LEU A CA 1
ATOM 709 C C . LEU A 1 95 ? 3.401 -5.277 3.429 1.00 98.06 95 LEU A C 1
ATOM 711 O O . LEU A 1 95 ? 2.639 -5.820 4.219 1.00 98.06 95 LEU A O 1
ATOM 715 N N . ALA A 1 96 ? 3.927 -5.915 2.387 1.00 98.12 96 ALA A N 1
ATOM 716 C CA . ALA A 1 96 ? 3.607 -7.291 2.042 1.00 98.12 96 ALA A CA 1
ATOM 717 C C . ALA A 1 96 ? 3.950 -8.252 3.183 1.00 98.12 96 ALA A C 1
ATOM 719 O O . ALA A 1 96 ? 3.122 -9.078 3.543 1.00 98.12 96 ALA A O 1
ATOM 720 N N . GLN A 1 97 ? 5.116 -8.093 3.816 1.00 97.69 97 GLN A N 1
ATOM 721 C CA . GLN A 1 97 ? 5.507 -8.903 4.975 1.00 97.69 97 GLN A CA 1
ATOM 722 C C . GLN A 1 97 ? 4.578 -8.703 6.180 1.00 97.69 97 GLN A C 1
ATOM 724 O O . GLN A 1 97 ? 4.216 -9.673 6.834 1.00 97.69 97 GLN A O 1
ATOM 729 N N . VAL A 1 98 ? 4.152 -7.467 6.459 1.00 97.19 98 VAL A N 1
ATOM 730 C CA . VAL A 1 98 ? 3.219 -7.174 7.566 1.00 97.19 98 VAL A CA 1
ATOM 731 C C . VAL A 1 98 ? 1.810 -7.708 7.292 1.00 97.19 98 VAL A C 1
ATOM 733 O O . VAL A 1 98 ? 1.079 -8.042 8.226 1.00 97.19 98 VAL A O 1
ATOM 736 N N . LEU A 1 99 ? 1.409 -7.762 6.022 1.00 97.25 99 LEU A N 1
ATOM 737 C CA . LEU A 1 99 ? 0.075 -8.187 5.604 1.00 97.25 99 LEU A CA 1
ATOM 738 C C . LEU A 1 99 ? -0.025 -9.694 5.320 1.00 97.25 99 LEU A C 1
ATOM 740 O O . LEU A 1 99 ? -1.133 -10.215 5.358 1.00 97.25 99 LEU A O 1
ATOM 744 N N . ALA A 1 100 ? 1.090 -10.392 5.082 1.00 95.69 100 ALA A N 1
ATOM 745 C CA . ALA A 1 100 ? 1.128 -11.795 4.648 1.00 95.69 100 ALA A CA 1
ATOM 746 C C . ALA A 1 100 ? 0.380 -12.769 5.567 1.00 95.69 100 ALA A C 1
ATOM 748 O O . ALA A 1 100 ? -0.224 -13.729 5.100 1.00 95.69 100 ALA A O 1
ATOM 749 N N . GLU A 1 101 ? 0.425 -12.531 6.877 1.00 87.94 101 GLU A N 1
ATOM 750 C CA . GLU A 1 101 ? -0.196 -13.410 7.875 1.00 87.94 101 GLU A CA 1
ATOM 751 C C . GLU A 1 101 ? -1.613 -12.966 8.262 1.00 87.94 101 GLU A C 1
ATOM 753 O O . GLU A 1 101 ? -2.267 -13.591 9.100 1.00 87.94 101 GLU A O 1
ATOM 758 N N . ARG A 1 102 ? -2.108 -11.874 7.671 1.00 92.88 102 ARG A N 1
ATOM 759 C CA . ARG A 1 102 ? -3.436 -11.343 7.973 1.00 92.88 102 ARG A CA 1
ATOM 760 C C . ARG A 1 102 ? -4.476 -11.997 7.081 1.00 92.88 102 ARG A C 1
ATOM 762 O O . ARG A 1 102 ? -4.299 -12.118 5.875 1.00 92.88 102 ARG A O 1
ATOM 769 N N . ASN A 1 103 ? -5.626 -12.318 7.660 1.00 91.56 103 ASN A N 1
ATOM 770 C CA . ASN A 1 103 ? -6.793 -12.751 6.897 1.00 91.56 103 ASN A CA 1
ATOM 771 C C . ASN A 1 103 ? -7.526 -11.532 6.302 1.00 91.56 103 ASN A C 1
ATOM 773 O O . ASN A 1 103 ? -8.615 -11.174 6.753 1.00 91.56 103 ASN A O 1
ATOM 777 N N . THR A 1 104 ? -6.886 -10.849 5.349 1.00 95.50 104 THR A N 1
ATOM 778 C CA . THR A 1 104 ? -7.376 -9.607 4.734 1.00 95.50 104 THR A CA 1
ATOM 779 C C . THR A 1 104 ? -7.180 -9.633 3.222 1.00 95.50 104 THR A C 1
ATOM 781 O O . THR A 1 104 ? -6.142 -10.075 2.735 1.00 95.50 104 THR A O 1
ATOM 784 N N . GLN A 1 105 ? -8.149 -9.125 2.459 1.00 97.69 105 G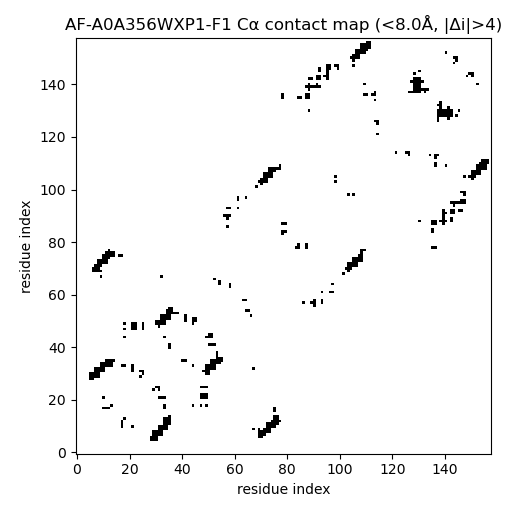LN A N 1
ATOM 785 C CA . GLN A 1 105 ? -7.968 -8.965 1.015 1.00 97.69 105 GLN A CA 1
ATOM 786 C C . GLN A 1 105 ? -7.090 -7.742 0.739 1.00 97.69 105 GLN A C 1
ATOM 788 O O . GLN A 1 105 ? -7.488 -6.613 1.035 1.00 97.69 105 GLN A O 1
ATOM 793 N N . VAL A 1 106 ? -5.931 -7.946 0.113 1.00 98.44 106 VAL A N 1
ATOM 794 C CA . VAL A 1 106 ? -5.041 -6.848 -0.289 1.00 98.44 106 VAL A CA 1
ATOM 795 C C . VAL A 1 106 ? -5.307 -6.443 -1.737 1.00 98.44 106 VAL A C 1
ATOM 797 O O . VAL A 1 106 ? -5.374 -7.282 -2.638 1.00 98.44 106 VAL A O 1
ATOM 800 N N . ILE A 1 107 ? -5.453 -5.138 -1.952 1.00 98.31 107 ILE A N 1
ATOM 801 C CA . ILE A 1 107 ? -5.624 -4.492 -3.252 1.00 98.31 107 ILE A CA 1
ATOM 802 C C . ILE A 1 107 ? -4.549 -3.413 -3.379 1.00 98.31 107 ILE A C 1
ATOM 804 O O . ILE A 1 107 ? -4.352 -2.622 -2.459 1.00 98.31 107 ILE A O 1
ATOM 808 N N . MET A 1 108 ? -3.868 -3.341 -4.516 1.00 97.38 108 MET A N 1
ATOM 809 C CA . MET A 1 108 ? -2.859 -2.324 -4.808 1.00 97.38 108 MET A CA 1
ATOM 810 C C . MET A 1 108 ? -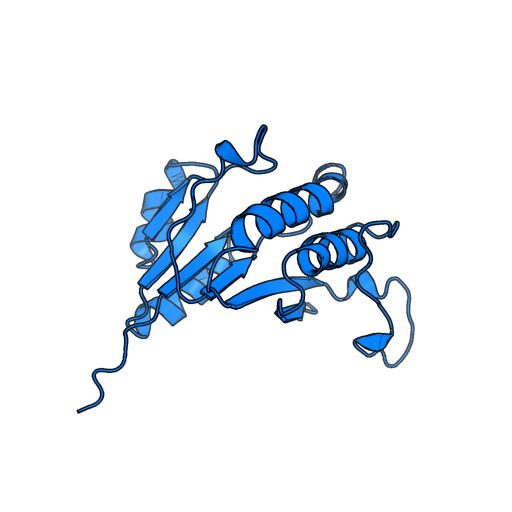3.271 -1.497 -6.021 1.00 97.38 108 MET A C 1
ATOM 812 O O . MET A 1 108 ? -3.653 -2.045 -7.056 1.00 97.38 108 MET A O 1
ATOM 816 N N . TYR A 1 109 ? -3.125 -0.177 -5.920 1.00 92.00 109 TYR A N 1
ATOM 817 C CA . TYR A 1 109 ? -3.092 0.683 -7.097 1.00 92.00 109 TYR A CA 1
ATOM 818 C C . TYR A 1 109 ? -1.692 0.691 -7.699 1.00 92.00 109 TYR A C 1
ATOM 820 O O . TYR A 1 109 ? -0.722 1.086 -7.056 1.00 92.00 109 TYR A O 1
ATOM 828 N N . SER A 1 110 ? -1.615 0.263 -8.950 1.00 93.56 110 SER A N 1
ATOM 829 C CA . SER A 1 110 ? -0.431 0.315 -9.794 1.00 93.56 110 SER A CA 1
ATOM 830 C C . SER A 1 110 ? -0.692 1.243 -10.988 1.00 93.56 110 SER A C 1
ATOM 832 O O . SER A 1 110 ? -1.691 1.961 -11.045 1.00 93.56 110 SER A O 1
ATOM 834 N N . SER A 1 111 ? 0.219 1.255 -11.951 1.00 92.75 111 SER A N 1
ATOM 835 C CA . SER A 1 111 ? 0.200 2.134 -13.117 1.00 92.75 111 SER A CA 1
ATOM 836 C C . SER A 1 111 ? 0.436 1.332 -14.386 1.00 92.75 111 SER A C 1
ATOM 838 O O . SER A 1 111 ? 1.248 0.412 -14.397 1.00 92.75 111 SER A O 1
ATOM 840 N N . THR A 1 112 ? -0.173 1.747 -15.494 1.00 93.44 112 THR A N 1
ATOM 841 C CA . THR A 1 112 ? 0.143 1.206 -16.827 1.00 93.44 112 THR A CA 1
ATOM 842 C C . THR A 1 112 ? 1.581 1.475 -17.287 1.00 93.44 112 THR A C 1
ATOM 844 O O . THR A 1 112 ? 2.038 0.866 -18.247 1.00 93.44 112 THR A O 1
ATOM 847 N N . SER A 1 113 ? 2.361 2.310 -16.589 1.00 91.69 113 SER A N 1
ATOM 848 C CA . SER A 1 113 ? 3.789 2.489 -16.906 1.00 91.69 113 SER A CA 1
ATOM 849 C C . SER A 1 113 ? 4.654 1.241 -16.657 1.00 91.69 113 SER A C 1
ATOM 851 O O . SER A 1 113 ? 5.825 1.227 -17.039 1.00 91.69 113 SER A O 1
ATOM 853 N N . VAL A 1 114 ? 4.091 0.168 -16.089 1.00 94.19 114 VAL A N 1
ATOM 854 C CA . VAL A 1 114 ? 4.696 -1.177 -16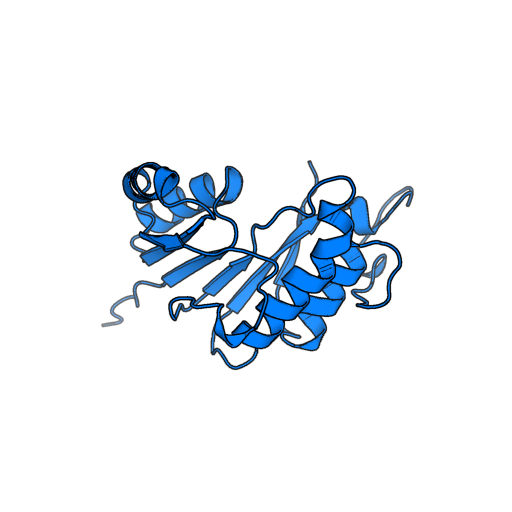.114 1.00 94.19 114 VAL A CA 1
ATOM 855 C C . VAL A 1 114 ? 4.955 -1.689 -17.531 1.00 94.19 114 VAL A C 1
ATOM 857 O O . VAL A 1 114 ? 5.922 -2.413 -17.739 1.00 94.19 114 VAL A O 1
ATOM 860 N N . TYR A 1 115 ? 4.156 -1.259 -18.512 1.00 94.31 115 TYR A N 1
ATOM 861 C CA . TYR A 1 115 ? 4.291 -1.652 -19.918 1.00 94.31 115 TYR A CA 1
ATOM 862 C C . TYR A 1 115 ? 5.360 -0.846 -20.676 1.00 94.31 115 TYR A C 1
ATOM 864 O O . TYR A 1 115 ? 5.613 -1.088 -21.857 1.00 94.31 115 TYR A O 1
ATOM 872 N N . GLY A 1 116 ? 6.003 0.128 -20.022 1.00 90.25 116 GLY A N 1
ATOM 873 C CA . GLY A 1 116 ? 7.055 0.946 -20.623 1.00 90.25 116 GLY A CA 1
ATOM 874 C C . GLY A 1 116 ? 6.602 1.637 -21.913 1.00 90.25 116 GLY A C 1
ATOM 875 O O . GLY A 1 116 ? 5.613 2.363 -21.922 1.00 90.25 116 GLY A O 1
ATOM 876 N N . ASN A 1 117 ? 7.344 1.406 -23.000 1.00 90.19 117 ASN A N 1
ATOM 877 C CA . ASN A 1 117 ? 7.083 1.980 -24.325 1.00 90.19 117 ASN A CA 1
ATOM 878 C C . ASN A 1 117 ? 6.346 1.008 -25.267 1.00 90.19 117 ASN A C 1
ATOM 880 O O . ASN A 1 117 ? 6.487 1.124 -26.489 1.00 90.19 117 ASN A O 1
ATOM 884 N N . ALA A 1 118 ? 5.620 0.023 -24.725 1.00 89.81 118 ALA A N 1
ATOM 885 C CA . ALA A 1 118 ? 4.812 -0.888 -25.528 1.00 89.81 118 ALA A CA 1
ATOM 886 C C . ALA A 1 118 ? 3.849 -0.109 -26.442 1.00 89.81 118 ALA A C 1
ATOM 888 O O . ALA A 1 118 ? 3.335 0.953 -26.086 1.00 89.81 118 ALA A O 1
ATOM 889 N N . LYS A 1 119 ? 3.639 -0.627 -27.654 1.00 90.06 119 LYS A N 1
ATOM 890 C CA . LYS A 1 119 ? 2.777 -0.019 -28.672 1.00 90.06 119 LYS A CA 1
ATOM 891 C C . LYS A 1 119 ? 1.666 -0.986 -29.041 1.00 90.06 119 LYS A C 1
ATOM 893 O O . LYS A 1 119 ? 1.916 -2.180 -29.156 1.00 90.06 119 LYS A O 1
ATOM 898 N N . GLY A 1 120 ? 0.491 -0.439 -29.337 1.00 91.44 120 GLY A N 1
ATOM 899 C CA . GLY A 1 120 ? -0.681 -1.229 -29.697 1.00 91.44 120 GLY A CA 1
ATOM 900 C C . GLY A 1 120 ? -1.462 -1.681 -28.470 1.00 91.44 120 GLY A C 1
ATOM 901 O O . GLY A 1 120 ? -1.442 -1.021 -27.433 1.00 91.44 120 GLY A O 1
ATOM 902 N N . GLU A 1 121 ? -2.189 -2.779 -28.627 1.00 93.25 121 GLU A N 1
ATOM 903 C CA . GLU A 1 121 ? -2.948 -3.401 -27.550 1.00 93.25 121 GLU A CA 1
ATOM 904 C C . GLU A 1 121 ? -1.994 -4.092 -26.569 1.00 93.25 121 GLU A C 1
ATOM 906 O O . GLU A 1 121 ? -1.065 -4.783 -26.983 1.00 93.25 121 GLU A O 1
ATOM 911 N N . VAL A 1 122 ? -2.219 -3.872 -25.275 1.00 93.62 122 VAL A N 1
ATOM 912 C CA . VAL A 1 122 ? -1.477 -4.509 -24.183 1.00 93.62 122 VAL A CA 1
ATOM 913 C C . VAL A 1 122 ? -2.463 -5.133 -23.209 1.00 93.62 122 VAL A C 1
ATOM 915 O O . VAL A 1 122 ? -3.566 -4.625 -23.006 1.00 93.62 122 VAL A O 1
ATOM 918 N N . THR A 1 123 ? -2.040 -6.220 -22.586 1.00 93.31 123 THR A N 1
ATOM 919 C CA . THR A 1 123 ? -2.789 -7.022 -21.621 1.00 93.31 123 THR A CA 1
ATOM 920 C C . THR A 1 123 ? -2.001 -7.145 -20.319 1.00 93.31 123 THR A C 1
ATOM 922 O O . THR A 1 123 ? -0.836 -6.756 -20.211 1.00 93.31 123 THR A O 1
ATOM 925 N N . GLU A 1 124 ? -2.605 -7.699 -19.274 1.00 90.62 124 GLU A N 1
ATOM 926 C CA . GLU A 1 124 ? -1.941 -7.940 -17.992 1.00 90.62 124 GLU A CA 1
ATOM 927 C C . GLU A 1 124 ? -0.722 -8.865 -18.119 1.00 90.62 124 GLU A C 1
ATOM 929 O O . GLU A 1 124 ? 0.225 -8.715 -17.344 1.00 90.62 124 GLU A O 1
ATOM 934 N N . ASN A 1 125 ? -0.709 -9.749 -19.122 1.00 91.50 125 ASN A N 1
ATOM 935 C CA . ASN A 1 125 ? 0.379 -10.694 -19.378 1.00 91.50 125 ASN A CA 1
ATOM 936 C C . ASN A 1 125 ? 1.638 -10.036 -19.966 1.00 91.50 125 ASN A C 1
ATOM 938 O O . ASN A 1 125 ? 2.709 -10.635 -19.919 1.00 91.50 125 ASN A O 1
ATOM 942 N N . ASP A 1 126 ? 1.536 -8.805 -20.477 1.00 93.62 126 ASP A N 1
ATOM 943 C CA . ASP A 1 126 ? 2.663 -8.080 -21.081 1.00 93.62 126 ASP A CA 1
ATOM 944 C C . ASP A 1 126 ? 3.596 -7.432 -20.044 1.00 93.62 126 ASP A C 1
ATOM 946 O O . ASP A 1 126 ? 4.625 -6.852 -20.389 1.00 93.62 126 ASP A O 1
ATOM 950 N N . ALA A 1 127 ? 3.258 -7.534 -18.757 1.00 94.31 127 ALA A N 1
ATOM 951 C CA . ALA A 1 127 ? 4.154 -7.194 -17.662 1.00 94.31 127 ALA A CA 1
ATOM 952 C C . ALA A 1 127 ? 3.955 -8.182 -16.510 1.00 94.31 127 ALA A C 1
ATOM 954 O O . ALA A 1 127 ? 2.896 -8.216 -15.883 1.00 94.31 127 ALA A O 1
ATOM 955 N N . THR A 1 128 ? 4.985 -8.961 -16.197 1.00 95.56 128 THR A N 1
ATOM 956 C CA . THR A 1 128 ? 4.960 -9.907 -15.076 1.00 95.56 128 THR A CA 1
ATOM 957 C C . THR A 1 128 ? 5.531 -9.241 -13.826 1.00 95.56 128 THR A C 1
ATOM 959 O O . THR A 1 128 ? 6.653 -8.741 -13.893 1.00 95.56 128 THR A O 1
ATOM 962 N N . PRO A 1 129 ? 4.811 -9.240 -12.688 1.00 96.69 129 PRO A N 1
ATOM 963 C CA . PRO A 1 129 ? 5.362 -8.802 -11.408 1.00 96.69 129 PRO A CA 1
ATOM 964 C C . PRO A 1 129 ? 6.651 -9.556 -11.065 1.00 96.69 129 PRO A C 1
ATOM 966 O O . PRO A 1 129 ? 6.647 -10.784 -10.997 1.00 96.69 129 PRO A O 1
ATOM 969 N N . ASP A 1 130 ? 7.735 -8.823 -10.829 1.00 97.38 130 ASP A N 1
ATOM 970 C CA . ASP A 1 130 ? 9.064 -9.388 -10.580 1.00 97.38 130 ASP A CA 1
ATOM 971 C C . ASP A 1 130 ? 9.862 -8.439 -9.673 1.00 97.38 130 ASP A C 1
ATOM 973 O O . ASP A 1 130 ? 10.154 -7.329 -10.117 1.00 97.38 130 ASP A O 1
ATOM 977 N N . PRO A 1 131 ? 10.206 -8.830 -8.427 1.00 96.38 131 PRO A N 1
ATOM 978 C CA . PRO A 1 131 ? 10.880 -7.955 -7.465 1.00 96.38 131 PRO A CA 1
ATOM 979 C C . PRO A 1 131 ? 12.269 -7.477 -7.911 1.00 96.38 131 PRO A C 1
ATOM 981 O O . PRO A 1 131 ? 12.722 -6.447 -7.417 1.00 96.38 131 PRO A O 1
ATOM 984 N N . GLU A 1 132 ? 12.919 -8.173 -8.847 1.00 96.31 132 GLU A N 1
ATOM 985 C CA . GLU A 1 132 ? 14.255 -7.825 -9.352 1.00 96.31 132 GLU A CA 1
ATOM 986 C C . GLU A 1 132 ? 14.199 -6.985 -10.645 1.00 96.31 132 GLU A C 1
ATOM 988 O O . GLU A 1 132 ? 15.225 -6.700 -11.269 1.00 96.31 132 GLU A O 1
ATOM 993 N N . ASN A 1 133 ? 13.002 -6.569 -11.074 1.00 95.81 133 ASN A N 1
ATOM 994 C CA . ASN A 1 133 ? 12.821 -5.816 -12.309 1.00 95.81 133 ASN A CA 1
ATOM 995 C C . ASN A 1 133 ? 13.408 -4.395 -12.219 1.00 95.81 133 ASN A C 1
ATOM 997 O O . ASN A 1 133 ? 13.262 -3.693 -11.220 1.00 95.81 133 ASN A O 1
ATOM 1001 N N . SER A 1 134 ? 14.006 -3.910 -13.309 1.00 92.88 134 SER A N 1
ATOM 1002 C CA . SER A 1 134 ? 14.555 -2.547 -13.367 1.00 92.88 134 SER A CA 1
ATOM 1003 C C . SER A 1 134 ? 13.477 -1.453 -13.366 1.00 92.88 134 SER A C 1
ATOM 1005 O O . SER A 1 134 ? 13.741 -0.318 -12.961 1.00 92.88 134 SER A O 1
ATOM 1007 N N . ASN A 1 135 ? 12.247 -1.765 -13.787 1.00 93.06 135 ASN A N 1
ATOM 1008 C CA . ASN A 1 135 ? 11.106 -0.879 -13.610 1.00 93.06 135 ASN A CA 1
ATOM 1009 C C . ASN A 1 135 ? 10.611 -0.974 -12.164 1.00 93.06 135 ASN A C 1
ATOM 1011 O O . ASN A 1 135 ? 9.973 -1.950 -11.776 1.00 93.06 135 ASN A O 1
ATOM 1015 N N . ALA A 1 136 ? 10.827 0.091 -11.391 1.00 94.88 136 ALA A N 1
ATOM 1016 C CA . ALA A 1 136 ? 10.456 0.155 -9.978 1.00 94.88 136 ALA A CA 1
ATOM 1017 C C . ALA A 1 136 ? 8.978 -0.171 -9.682 1.00 94.88 136 ALA A C 1
ATOM 1019 O O . ALA A 1 136 ? 8.659 -0.592 -8.577 1.00 94.88 136 ALA A O 1
ATOM 1020 N N . ILE A 1 137 ? 8.056 0.018 -10.632 1.00 95.25 137 ILE A N 1
ATOM 1021 C CA . ILE A 1 137 ? 6.647 -0.347 -10.414 1.00 95.25 137 ILE A CA 1
ATOM 1022 C C . ILE A 1 137 ? 6.451 -1.855 -10.577 1.00 95.25 137 ILE A C 1
ATOM 1024 O O . ILE A 1 137 ? 5.783 -2.461 -9.750 1.00 95.25 137 ILE A O 1
ATOM 1028 N N . VAL A 1 138 ? 7.089 -2.474 -11.575 1.00 96.81 138 VAL A N 1
ATOM 1029 C CA . VAL A 1 138 ? 7.075 -3.937 -11.749 1.00 96.81 138 VAL A CA 1
ATOM 1030 C C . VAL A 1 138 ? 7.757 -4.625 -10.562 1.00 96.81 138 VAL A C 1
ATOM 1032 O O . VAL A 1 138 ? 7.227 -5.602 -10.033 1.00 96.81 138 VAL A O 1
ATOM 1035 N N . ALA A 1 139 ? 8.865 -4.051 -10.082 1.00 97.50 139 ALA A N 1
ATOM 1036 C CA . ALA A 1 139 ? 9.537 -4.473 -8.855 1.00 97.50 139 ALA A CA 1
ATOM 1037 C C . ALA A 1 139 ? 8.640 -4.365 -7.623 1.00 97.50 139 ALA A C 1
ATOM 1039 O O . ALA A 1 139 ? 8.587 -5.281 -6.809 1.00 97.50 139 ALA A O 1
ATOM 1040 N N . ALA A 1 140 ? 7.879 -3.281 -7.497 1.00 97.81 140 ALA A N 1
ATOM 1041 C CA . ALA A 1 140 ? 6.942 -3.097 -6.399 1.00 97.81 140 ALA A CA 1
ATOM 1042 C C . ALA A 1 140 ? 5.763 -4.085 -6.444 1.00 97.81 140 ALA A C 1
ATOM 1044 O O . ALA A 1 140 ? 5.418 -4.663 -5.412 1.00 97.81 1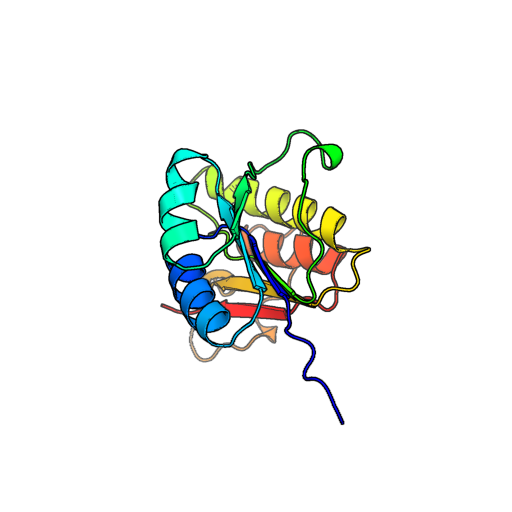40 ALA A O 1
ATOM 1045 N N . GLU A 1 141 ? 5.193 -4.341 -7.627 1.00 98.00 141 GLU A N 1
ATOM 1046 C CA . GLU A 1 141 ? 4.183 -5.390 -7.822 1.00 98.00 141 GLU A CA 1
ATOM 1047 C C . GLU A 1 141 ? 4.734 -6.774 -7.436 1.00 98.00 141 GLU A C 1
ATOM 1049 O O . GLU A 1 141 ? 4.062 -7.547 -6.748 1.00 98.00 141 GLU A O 1
ATOM 1054 N N . GLY A 1 142 ? 5.969 -7.081 -7.847 1.00 98.19 142 GLY A N 1
ATOM 1055 C CA . GLY A 1 142 ? 6.645 -8.338 -7.525 1.00 98.19 142 GLY A CA 1
ATOM 1056 C C . GLY A 1 142 ? 6.952 -8.484 -6.035 1.00 98.19 142 GLY A C 1
ATOM 1057 O O . GLY A 1 142 ? 6.696 -9.536 -5.451 1.00 98.19 142 GLY A O 1
ATOM 1058 N N . ALA A 1 143 ? 7.432 -7.416 -5.395 1.00 98.44 143 ALA A N 1
ATOM 1059 C CA . ALA A 1 143 ? 7.696 -7.376 -3.959 1.00 98.44 143 ALA A CA 1
ATOM 1060 C C . ALA A 1 143 ? 6.422 -7.605 -3.133 1.00 98.44 143 ALA A C 1
ATOM 1062 O O . ALA A 1 143 ? 6.473 -8.304 -2.120 1.00 98.44 143 ALA A O 1
ATOM 1063 N N . LEU A 1 144 ? 5.277 -7.078 -3.590 1.00 98.50 144 LEU A N 1
ATOM 1064 C CA . LEU A 1 144 ? 3.979 -7.361 -2.983 1.00 98.50 144 LEU A CA 1
ATOM 1065 C C . LEU A 1 144 ? 3.591 -8.836 -3.144 1.00 98.50 144 LEU A C 1
ATOM 1067 O O . LEU A 1 144 ? 3.338 -9.525 -2.153 1.00 98.50 144 LEU A O 1
ATOM 1071 N N . ARG A 1 145 ? 3.592 -9.342 -4.384 1.00 97.69 145 ARG A N 1
ATOM 1072 C CA . ARG A 1 145 ? 3.169 -10.722 -4.685 1.00 97.69 145 ARG A CA 1
ATOM 1073 C C . ARG A 1 145 ? 4.039 -11.795 -4.051 1.00 97.69 145 ARG A C 1
ATOM 1075 O O . ARG A 1 145 ? 3.549 -12.892 -3.807 1.00 97.69 145 ARG A O 1
ATOM 1082 N N . LYS A 1 146 ? 5.303 -11.491 -3.756 1.00 97.94 146 LYS A N 1
ATOM 1083 C CA . LYS A 1 146 ? 6.214 -12.416 -3.074 1.00 97.94 146 LYS A CA 1
ATOM 1084 C C . LYS A 1 146 ? 5.665 -12.905 -1.729 1.00 97.94 146 LYS A C 1
ATOM 1086 O O . LYS A 1 146 ? 5.909 -14.052 -1.368 1.00 97.94 146 LYS A O 1
ATOM 1091 N N . HIS A 1 147 ? 4.949 -12.047 -1.002 1.00 97.75 147 HIS A N 1
ATOM 1092 C CA . HIS A 1 147 ? 4.393 -12.375 0.313 1.00 97.75 147 HIS A CA 1
ATOM 1093 C C . HIS A 1 147 ? 2.861 -12.414 0.335 1.00 97.75 147 HIS A C 1
ATOM 1095 O O . HIS A 1 147 ? 2.295 -13.064 1.206 1.00 97.75 147 HIS A O 1
ATOM 1101 N N . VAL A 1 148 ? 2.198 -11.758 -0.623 1.00 97.94 148 VAL A N 1
ATOM 1102 C CA . VAL A 1 148 ? 0.734 -11.739 -0.762 1.00 97.94 148 VAL A CA 1
ATOM 1103 C C . VAL A 1 148 ? 0.360 -12.157 -2.195 1.00 97.94 148 VAL A C 1
ATOM 1105 O O . VAL A 1 148 ? 0.080 -11.303 -3.042 1.00 97.94 148 VAL A O 1
ATOM 1108 N N . PRO A 1 149 ? 0.437 -13.460 -2.529 1.00 96.19 149 PRO A N 1
ATOM 1109 C CA . PRO A 1 149 ? 0.310 -13.944 -3.909 1.00 96.19 149 PRO A CA 1
ATOM 1110 C C . PRO A 1 149 ? -1.084 -13.727 -4.520 1.00 96.19 149 PRO A C 1
ATOM 1112 O O . PRO A 1 149 ? -1.217 -13.639 -5.739 1.00 96.19 149 PRO A O 1
ATOM 1115 N N . ASP A 1 150 ? -2.108 -13.612 -3.681 1.00 96.00 150 ASP A N 1
ATOM 1116 C CA . ASP A 1 150 ? -3.512 -13.361 -4.012 1.00 96.00 150 ASP A CA 1
ATOM 1117 C C . ASP A 1 150 ? -3.885 -11.865 -4.004 1.00 96.00 150 ASP A C 1
ATOM 1119 O O . ASP A 1 150 ? -5.055 -11.508 -4.170 1.00 96.00 150 ASP A O 1
ATOM 1123 N N . ALA A 1 151 ? -2.899 -10.971 -3.855 1.00 97.81 151 ALA A N 1
ATOM 1124 C CA . ALA A 1 151 ? -3.123 -9.537 -3.960 1.00 97.81 151 ALA A CA 1
ATOM 1125 C C . ALA A 1 151 ? -3.689 -9.158 -5.339 1.00 97.81 151 ALA A C 1
ATOM 1127 O O . ALA A 1 151 ? -3.147 -9.513 -6.395 1.00 97.81 151 ALA A O 1
ATOM 1128 N N . VAL A 1 152 ? -4.750 -8.352 -5.329 1.00 97.69 152 VAL A N 1
ATOM 1129 C CA . VAL A 1 152 ? -5.341 -7.785 -6.543 1.00 97.69 152 VAL A CA 1
ATOM 1130 C C . VAL A 1 152 ? -4.576 -6.521 -6.915 1.00 97.69 152 VAL A C 1
ATOM 1132 O O . VAL A 1 152 ? -4.561 -5.546 -6.167 1.00 97.69 152 VAL A O 1
ATOM 1135 N N . ILE A 1 153 ? -3.950 -6.518 -8.088 1.00 97.00 153 ILE A N 1
ATOM 1136 C CA . ILE A 1 153 ? -3.178 -5.376 -8.586 1.00 97.00 153 ILE A CA 1
ATOM 1137 C C . ILE A 1 153 ? -3.971 -4.703 -9.698 1.00 97.00 153 ILE A C 1
ATOM 1139 O O . ILE A 1 153 ? -4.234 -5.304 -10.736 1.00 97.00 153 ILE A O 1
ATOM 1143 N N . LEU A 1 154 ? -4.342 -3.444 -9.479 1.00 95.44 154 LEU A N 1
ATOM 1144 C CA . LEU A 1 154 ? -5.094 -2.639 -10.435 1.00 95.44 154 LEU A CA 1
ATOM 1145 C C . LEU A 1 154 ? -4.140 -1.675 -11.142 1.00 95.44 154 LEU A C 1
ATOM 1147 O O . LEU A 1 154 ? -3.703 -0.686 -10.553 1.00 95.44 154 LEU A O 1
ATOM 1151 N N . ARG A 1 155 ? -3.811 -1.950 -12.407 1.00 94.38 155 ARG A N 1
ATOM 1152 C CA . ARG A 1 155 ? -2.967 -1.082 -13.246 1.00 94.38 155 ARG A CA 1
ATOM 1153 C C . ARG A 1 155 ? -3.812 0.032 -13.849 1.00 94.38 155 ARG A C 1
ATOM 1155 O O . ARG A 1 155 ? -4.365 -0.103 -14.936 1.00 94.38 155 ARG A O 1
ATOM 1162 N N . LEU A 1 156 ? -3.946 1.127 -13.109 1.00 89.56 156 LEU A N 1
ATOM 1163 C CA . LEU A 1 156 ? -4.783 2.250 -13.517 1.00 89.56 156 LEU A CA 1
ATOM 1164 C C . LEU A 1 156 ? -4.080 3.086 -14.600 1.00 89.56 156 LEU A C 1
ATOM 1166 O O . LEU A 1 156 ? -2.864 3.298 -14.550 1.00 89.56 156 LEU A O 1
ATOM 1170 N N . SER A 1 157 ? -4.860 3.560 -15.572 1.00 83.94 157 SER A N 1
ATOM 1171 C CA . SER A 1 157 ? -4.447 4.540 -16.583 1.00 83.94 157 SER A CA 1
ATOM 1172 C C . SER A 1 157 ? -5.085 5.901 -16.295 1.00 83.94 157 SER A C 1
ATOM 1174 O O . SER A 1 157 ? -6.151 5.971 -15.679 1.00 83.94 157 SER A O 1
ATOM 1176 N N . 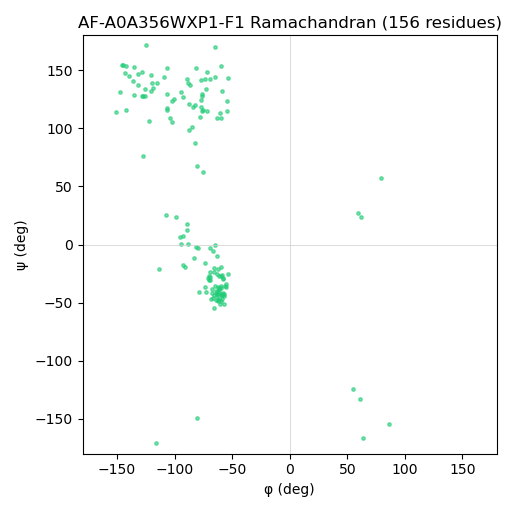GLY A 1 158 ? -4.416 6.976 -16.714 1.00 66.88 158 GLY A N 1
ATOM 1177 C CA . GLY A 1 158 ? -4.841 8.360 -16.489 1.00 66.88 158 GLY A CA 1
ATOM 1178 C C . GLY A 1 158 ? -3.674 9.329 -16.497 1.00 66.88 158 GLY A C 1
ATOM 1179 O O . GLY A 1 158 ? -2.624 8.976 -15.915 1.00 66.88 158 GLY A O 1
#

Mean predicted aligned error: 4.16 Å